Protein AF-A0A529M355-F1 (afdb_monomer)

Foldseek 3Di:
DAVQVPDPVLVVQPQDGPDPVSCCVSVVHDPVLVCQQDPCVNDNPDDDPVSNVVSVCCRPPPVCVVVVVVCVVPVD

Solvent-accessible surface area (backbone atoms only — not comparable to full-atom values): 4620 Å² total; per-residue (Å²): 127,52,73,62,38,64,36,67,66,46,35,74,76,66,48,87,50,63,46,71,70,44,49,30,61,73,70,69,47,52,72,64,58,46,45,70,48,69,38,51,93,83,55,50,98,59,81,54,67,71,57,40,56,50,34,50,48,56,72,70,36,84,82,32,57,67,59,52,48,49,45,64,71,72,65,124

Mean predicted aligned error: 6.59 Å

Secondary structure (DSSP, 8-state):
--HHHH-HHHHHTT---S-HHHHHHHTT--HHHHHHHH-HHHH-S---HHHHHHHHHHHH-GGGHHHHHHHHHH--

Sequence (76 aa):
ITVAFEDPIFRAQGLQDDSYGEAKRFFEMSDWQLHEVVCHCHVGANMPARWAASRVRAAVSPGAGILAWLRAVFMH

Radius of gyration: 13.39 Å; Cα contacts (8 Å, |Δi|>4): 47; chains: 1; bounding box: 34×21×29 Å

pLDDT: mean 84.23, std 12.38, range [52.31, 97.38]

Structure (mmCIF, N/CA/C/O backbone):
data_AF-A0A529M355-F1
#
_entry.id   AF-A0A529M355-F1
#
loop_
_atom_site.group_PDB
_atom_site.id
_atom_site.type_symbol
_atom_site.label_atom_id
_atom_site.label_alt_id
_atom_site.label_comp_id
_atom_site.label_asym_id
_atom_site.label_entity_id
_atom_site.label_seq_id
_atom_site.pdbx_PDB_ins_code
_atom_site.Cartn_x
_atom_site.Cartn_y
_atom_site.Cartn_z
_atom_site.occupancy
_atom_site.B_iso_or_equiv
_atom_site.auth_seq_id
_atom_site.auth_comp_id
_atom_site.auth_asym_id
_atom_site.auth_atom_id
_atom_site.pdbx_PDB_model_num
ATOM 1 N N . ILE A 1 1 ? -10.051 4.783 -10.545 1.00 69.00 1 ILE A N 1
ATOM 2 C CA . ILE A 1 1 ? -9.570 3.426 -10.197 1.00 69.00 1 ILE A CA 1
ATOM 3 C C . ILE A 1 1 ? -10.396 2.990 -8.994 1.00 69.00 1 ILE A C 1
ATOM 5 O O . ILE A 1 1 ? -10.490 3.789 -8.072 1.00 69.00 1 ILE A O 1
ATOM 9 N N . THR A 1 2 ? -11.079 1.846 -9.076 1.00 88.69 2 THR A N 1
ATOM 10 C CA . THR A 1 2 ? -12.030 1.336 -8.057 1.00 88.69 2 THR A CA 1
ATOM 11 C C . THR A 1 2 ? -11.928 -0.182 -7.878 1.00 88.69 2 THR A C 1
ATOM 13 O O . THR A 1 2 ? -12.859 -0.820 -7.410 1.00 88.69 2 THR A O 1
ATOM 16 N N . VAL A 1 3 ? -10.804 -0.785 -8.261 1.00 93.75 3 VAL A N 1
ATOM 17 C CA . VAL A 1 3 ? -10.63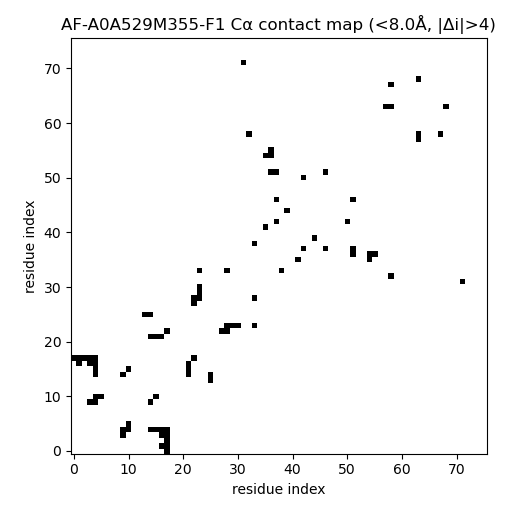2 -2.241 -8.276 1.00 93.75 3 VAL A CA 1
ATOM 18 C C . VAL A 1 3 ? -10.662 -2.827 -6.862 1.00 93.75 3 VAL A C 1
ATOM 20 O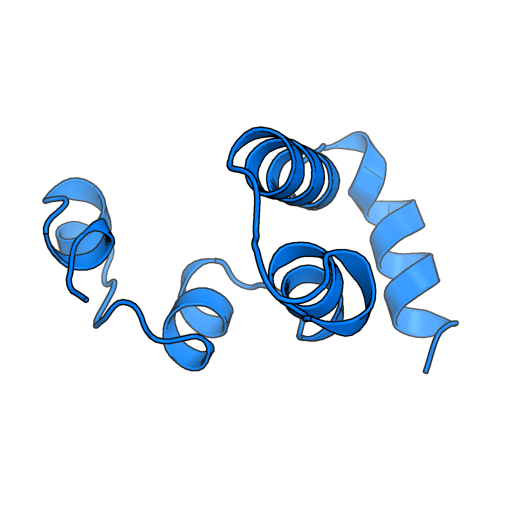 O . VAL A 1 3 ? -11.330 -3.833 -6.649 1.00 93.75 3 VAL A O 1
ATOM 23 N N . ALA A 1 4 ? -9.958 -2.221 -5.897 1.00 93.88 4 ALA A N 1
ATOM 24 C CA . ALA A 1 4 ? -9.933 -2.744 -4.526 1.00 93.88 4 ALA A CA 1
ATOM 25 C C . ALA A 1 4 ? -11.231 -2.406 -3.783 1.00 93.88 4 ALA A C 1
ATOM 27 O O . ALA A 1 4 ? -11.802 -3.264 -3.116 1.00 93.88 4 ALA A O 1
ATOM 28 N N . PHE A 1 5 ? -11.742 -1.189 -3.965 1.00 95.56 5 PHE A N 1
ATOM 29 C CA . PHE A 1 5 ? -13.030 -0.757 -3.437 1.00 95.56 5 PHE A CA 1
ATOM 30 C C . PHE A 1 5 ? -14.192 -1.615 -3.949 1.00 95.56 5 PHE A C 1
ATOM 32 O O . PHE A 1 5 ? -15.174 -1.801 -3.234 1.00 95.56 5 PHE A O 1
ATOM 39 N N . GLU A 1 6 ? -14.107 -2.148 -5.172 1.00 97.12 6 GLU A N 1
ATOM 40 C CA . GLU A 1 6 ? -15.119 -3.039 -5.741 1.00 97.12 6 GLU A CA 1
ATOM 41 C C . GLU A 1 6 ? -15.215 -4.397 -5.048 1.00 97.12 6 GLU A C 1
ATOM 43 O O . GLU A 1 6 ? -16.310 -4.973 -5.035 1.00 97.12 6 GLU A O 1
ATOM 48 N N . ASP A 1 7 ? -14.149 -4.847 -4.384 1.00 97.31 7 ASP A N 1
ATOM 49 C CA . ASP A 1 7 ? -14.148 -6.092 -3.626 1.00 97.31 7 ASP A CA 1
ATOM 50 C C . ASP A 1 7 ? -15.147 -6.022 -2.447 1.00 97.31 7 ASP A C 1
ATOM 52 O O . ASP A 1 7 ? -15.061 -5.135 -1.585 1.00 97.31 7 ASP A O 1
ATOM 56 N N . PRO A 1 8 ? -16.128 -6.943 -2.378 1.00 96.88 8 PRO A N 1
ATOM 57 C CA . PRO A 1 8 ? -17.152 -6.913 -1.340 1.00 96.88 8 PRO A CA 1
ATOM 58 C C . PRO A 1 8 ? -16.586 -7.132 0.069 1.00 96.88 8 PRO A C 1
ATOM 60 O O . PRO A 1 8 ? -17.158 -6.606 1.023 1.00 96.88 8 PRO A O 1
ATOM 63 N N . ILE A 1 9 ? -15.476 -7.862 0.219 1.00 97.38 9 ILE A N 1
ATOM 64 C CA . ILE A 1 9 ? -14.832 -8.106 1.513 1.00 97.38 9 ILE A CA 1
ATOM 65 C C . ILE A 1 9 ? -14.177 -6.816 2.008 1.00 97.38 9 ILE A C 1
ATOM 67 O O . ILE A 1 9 ? -14.432 -6.408 3.141 1.00 97.38 9 ILE A O 1
ATOM 71 N N . PHE A 1 10 ? -13.393 -6.135 1.167 1.00 95.94 10 PHE A N 1
ATOM 72 C CA . PHE A 1 10 ? -12.744 -4.882 1.569 1.00 95.94 10 PHE A CA 1
ATOM 73 C C . PHE A 1 10 ? -13.750 -3.774 1.859 1.00 95.94 10 PHE A C 1
ATOM 75 O O . PHE A 1 10 ? -13.630 -3.077 2.869 1.00 95.94 10 PHE A O 1
ATOM 82 N N . ARG A 1 11 ? -14.799 -3.657 1.040 1.00 95.56 11 ARG A N 1
ATOM 83 C CA . ARG A 1 11 ? -15.868 -2.688 1.292 1.00 95.56 11 ARG A CA 1
ATOM 84 C C . ARG A 1 11 ? -16.590 -2.965 2.611 1.00 95.56 11 ARG A C 1
ATOM 86 O O . ARG A 1 11 ? -16.817 -2.041 3.385 1.00 95.56 11 ARG A O 1
ATOM 93 N N . ALA A 1 12 ? -16.916 -4.227 2.895 1.00 97.38 12 ALA A N 1
ATOM 94 C CA . ALA A 1 12 ? -17.562 -4.608 4.152 1.00 97.38 12 ALA A CA 1
ATOM 95 C C . ALA A 1 12 ? -16.666 -4.364 5.381 1.00 97.38 12 ALA A C 1
ATOM 97 O O . ALA A 1 12 ? -17.177 -4.078 6.460 1.00 97.38 12 ALA A O 1
ATOM 98 N N . GLN A 1 13 ? -15.343 -4.441 5.217 1.00 97.31 13 GLN A N 1
ATOM 99 C CA . GLN A 1 13 ? -14.363 -4.134 6.264 1.00 97.31 13 GLN A CA 1
ATOM 100 C C . GLN A 1 13 ? -14.091 -2.628 6.431 1.00 97.31 13 GLN A C 1
ATOM 102 O O . GLN A 1 13 ? -13.384 -2.240 7.358 1.00 97.31 13 GLN A O 1
ATOM 107 N N . GLY A 1 14 ? -14.667 -1.771 5.579 1.00 96.75 14 GLY A N 1
ATOM 108 C CA . GLY A 1 14 ? -14.589 -0.315 5.715 1.00 96.75 14 GLY A CA 1
ATOM 109 C C . GLY A 1 14 ? -13.525 0.370 4.856 1.00 96.75 14 GLY A C 1
ATOM 110 O O . GLY A 1 14 ? -13.061 1.448 5.239 1.00 96.75 14 GLY A O 1
ATOM 111 N N . LEU A 1 15 ? -13.133 -0.226 3.724 1.00 97.38 15 LEU A N 1
ATOM 112 C CA . LEU A 1 15 ? -12.362 0.460 2.681 1.00 97.38 15 LEU A CA 1
ATOM 113 C C . LEU A 1 15 ? -13.255 1.488 1.961 1.00 97.38 15 LEU A C 1
ATOM 115 O O . LEU A 1 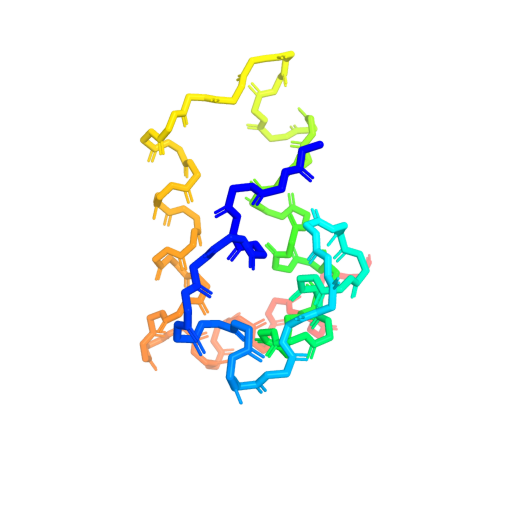15 ? -14.354 1.150 1.518 1.00 97.38 15 LEU A O 1
ATOM 119 N N . GLN A 1 16 ? -12.791 2.732 1.846 1.00 96.62 16 GLN A N 1
ATOM 120 C CA . GLN A 1 16 ? -13.563 3.864 1.313 1.00 96.62 16 GLN A CA 1
ATOM 121 C C . GLN A 1 16 ? -13.269 4.161 -0.165 1.00 96.62 16 GLN A C 1
ATOM 123 O O . GLN A 1 16 ? -14.179 4.551 -0.892 1.00 96.62 16 GLN A O 1
ATOM 128 N N . ASP A 1 17 ? -12.026 3.968 -0.611 1.00 95.94 17 ASP A N 1
ATOM 129 C CA . ASP A 1 17 ? -11.563 4.180 -1.985 1.00 95.94 17 ASP A CA 1
ATOM 130 C C . ASP A 1 17 ? -10.190 3.508 -2.240 1.00 95.94 17 ASP A C 1
ATOM 132 O O . ASP A 1 17 ? -9.620 2.863 -1.361 1.00 95.94 17 ASP A O 1
ATOM 136 N N . ASP A 1 18 ? -9.664 3.654 -3.462 1.00 94.69 18 ASP A N 1
ATOM 137 C CA . ASP A 1 18 ? -8.368 3.101 -3.893 1.00 94.69 18 ASP A CA 1
ATOM 138 C C . ASP A 1 18 ? -7.215 4.124 -3.776 1.00 94.69 18 ASP A C 1
ATOM 140 O O . ASP A 1 18 ? -6.188 4.008 -4.455 1.00 94.69 18 ASP A O 1
ATOM 144 N N . SER A 1 19 ? -7.379 5.188 -2.985 1.00 94.12 19 SER A N 1
ATOM 145 C CA . SER A 1 19 ? -6.351 6.218 -2.840 1.00 94.12 19 SER A CA 1
ATOM 146 C C . SER A 1 19 ? -5.179 5.739 -1.983 1.00 94.12 19 SER A C 1
ATOM 148 O O . SER A 1 19 ? -5.292 4.855 -1.135 1.00 94.12 19 SER A O 1
ATOM 150 N N . TYR A 1 20 ? -4.023 6.383 -2.166 1.00 91.69 20 TYR A N 1
ATOM 151 C CA . TYR A 1 20 ? -2.839 6.141 -1.339 1.00 91.69 20 TYR A CA 1
ATOM 152 C C . TYR A 1 20 ? -3.129 6.345 0.157 1.00 91.69 20 TYR A C 1
ATOM 154 O O . TYR A 1 20 ? -2.721 5.537 0.989 1.00 91.69 20 TYR A O 1
ATOM 162 N N . GLY A 1 21 ? -3.830 7.432 0.501 1.00 94.00 21 GLY A N 1
ATOM 163 C CA . GLY A 1 21 ? -4.136 7.769 1.891 1.00 94.00 21 GLY A CA 1
ATOM 164 C C . GLY A 1 21 ? -5.077 6.756 2.534 1.00 94.00 21 GLY A C 1
ATOM 165 O O . GLY A 1 21 ? -4.896 6.389 3.694 1.00 94.00 21 GLY A O 1
ATOM 166 N N . GLU A 1 22 ? -6.031 6.253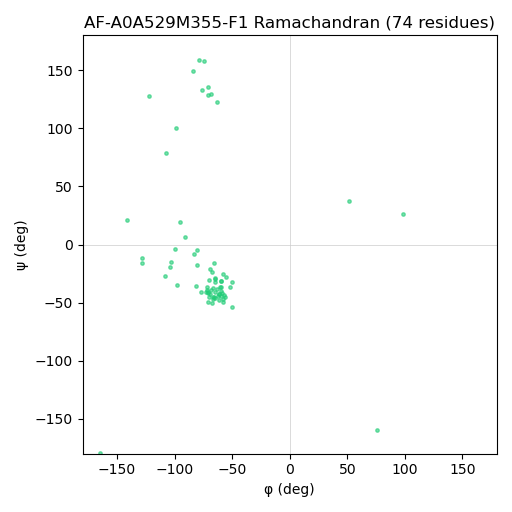 1.761 1.00 95.62 22 GLU A N 1
ATOM 167 C CA . GLU A 1 22 ? -6.952 5.232 2.228 1.00 95.62 22 GLU A CA 1
ATOM 168 C C . GLU A 1 22 ? -6.276 3.867 2.374 1.00 95.62 22 GLU A C 1
ATOM 170 O O . GLU A 1 22 ? -6.458 3.214 3.398 1.00 95.62 22 GLU A O 1
ATOM 175 N N . ALA A 1 23 ? -5.406 3.473 1.438 1.00 92.56 23 ALA A N 1
ATOM 176 C CA . ALA A 1 23 ? -4.588 2.269 1.583 1.00 92.56 23 ALA A CA 1
ATOM 177 C C . ALA A 1 23 ? -3.703 2.335 2.840 1.00 92.56 23 ALA A C 1
ATOM 179 O O . ALA A 1 23 ? -3.608 1.361 3.587 1.00 92.56 23 ALA A O 1
ATOM 180 N N . LYS A 1 24 ? -3.109 3.503 3.120 1.00 93.00 24 LYS A N 1
ATOM 181 C CA . LYS A 1 24 ? -2.336 3.751 4.345 1.00 93.00 24 LYS A CA 1
ATOM 182 C C . LYS A 1 24 ? -3.179 3.521 5.599 1.00 93.00 24 LYS A C 1
ATOM 184 O O . LYS A 1 24 ? -2.743 2.827 6.511 1.00 93.00 24 LYS A O 1
ATOM 189 N N . ARG A 1 25 ? -4.379 4.106 5.642 1.00 95.00 25 ARG A N 1
ATOM 190 C CA . ARG A 1 25 ? -5.295 4.018 6.785 1.00 95.00 25 ARG A CA 1
ATOM 191 C C . ARG A 1 25 ? -5.830 2.600 6.977 1.00 95.00 25 ARG A C 1
ATOM 193 O O . ARG A 1 25 ? -5.802 2.098 8.091 1.00 95.00 25 ARG A O 1
ATOM 200 N N . PHE A 1 26 ? -6.340 1.985 5.913 1.00 94.50 26 PHE A N 1
ATOM 201 C CA . PHE A 1 26 ? -7.043 0.704 5.967 1.00 94.50 26 PHE A CA 1
ATOM 202 C C . PHE A 1 26 ? -6.108 -0.463 6.302 1.00 94.50 26 PHE A C 1
ATOM 204 O O . PHE A 1 26 ? -6.458 -1.305 7.121 1.00 94.50 26 PHE A O 1
ATOM 211 N N . PHE A 1 27 ? -4.910 -0.497 5.710 1.00 90.75 27 PHE A N 1
ATOM 212 C CA . PHE A 1 27 ? -3.912 -1.540 5.979 1.00 90.75 27 PHE A CA 1
ATOM 213 C C . PHE A 1 27 ? -2.939 -1.176 7.112 1.00 90.75 27 PHE A C 1
ATOM 215 O O . PHE A 1 27 ? -1.965 -1.897 7.321 1.00 90.75 27 PHE A O 1
ATOM 222 N N . GLU A 1 28 ? -3.171 -0.055 7.807 1.00 89.94 28 GLU A N 1
ATOM 223 C CA . GLU A 1 28 ? -2.318 0.459 8.890 1.00 89.94 28 GLU A CA 1
ATOM 224 C C . GLU A 1 28 ? -0.831 0.563 8.495 1.00 89.94 28 GLU A C 1
ATOM 226 O O . GLU A 1 28 ? 0.081 0.301 9.281 1.00 89.94 28 GLU A O 1
ATOM 231 N N . MET A 1 29 ? -0.573 0.943 7.242 1.00 87.69 29 MET A N 1
ATOM 232 C CA . MET A 1 29 ? 0.778 1.021 6.694 1.00 87.69 29 MET A CA 1
ATOM 233 C C . MET A 1 29 ? 1.447 2.352 7.039 1.00 87.69 29 MET A C 1
ATOM 235 O O . MET A 1 29 ? 0.814 3.406 7.119 1.00 87.69 29 MET A O 1
ATOM 239 N N . SER A 1 30 ? 2.770 2.330 7.179 1.00 87.19 30 SER A N 1
ATOM 240 C CA . SER A 1 30 ? 3.566 3.554 7.228 1.00 87.19 30 SER A CA 1
ATOM 241 C C . SER A 1 30 ? 3.795 4.130 5.828 1.00 87.19 30 SER A C 1
ATOM 243 O O . SER A 1 30 ? 3.749 3.416 4.821 1.00 87.19 30 SER A O 1
ATOM 245 N N . ASP A 1 31 ? 4.115 5.426 5.755 1.00 88.50 31 ASP A N 1
ATOM 246 C CA . ASP A 1 31 ? 4.523 6.049 4.490 1.00 88.50 31 ASP A CA 1
ATOM 247 C C . ASP A 1 31 ? 5.771 5.392 3.901 1.00 88.50 31 ASP A C 1
ATOM 249 O O . ASP A 1 31 ? 5.890 5.302 2.688 1.00 88.50 31 ASP A O 1
ATOM 253 N N . TRP A 1 32 ? 6.674 4.873 4.736 1.00 85.00 32 TRP A N 1
ATOM 254 C CA . TRP A 1 32 ? 7.860 4.153 4.270 1.00 85.00 32 TRP A CA 1
ATOM 255 C C . TRP A 1 32 ? 7.480 2.842 3.580 1.00 85.00 32 TRP A C 1
ATOM 257 O O . TRP A 1 32 ? 7.947 2.560 2.479 1.00 85.00 32 TRP A O 1
ATOM 267 N N . GLN A 1 33 ? 6.589 2.053 4.191 1.00 86.88 33 GLN A N 1
ATOM 268 C CA . GLN A 1 33 ? 6.129 0.797 3.597 1.00 86.88 33 GLN A CA 1
ATOM 269 C C . GLN A 1 33 ? 5.434 1.050 2.260 1.00 86.88 33 GLN A C 1
ATOM 271 O O . GLN A 1 33 ? 5.697 0.347 1.288 1.00 86.88 33 GLN A O 1
ATOM 276 N N . LEU A 1 34 ? 4.589 2.079 2.181 1.00 89.62 34 LEU A N 1
ATOM 277 C CA . LEU A 1 34 ? 3.974 2.453 0.914 1.00 89.62 34 LEU A CA 1
ATOM 278 C C . LEU A 1 34 ? 4.995 3.016 -0.077 1.00 89.62 34 LEU A C 1
ATOM 280 O O . LEU A 1 34 ? 4.946 2.658 -1.247 1.00 89.62 34 LEU A O 1
ATOM 284 N N . HIS A 1 35 ? 5.969 3.815 0.352 1.00 88.19 35 HIS A N 1
ATOM 285 C CA . HIS A 1 35 ? 7.045 4.308 -0.509 1.00 88.19 35 HIS A CA 1
ATOM 286 C C . HIS A 1 35 ? 7.824 3.152 -1.153 1.00 88.19 35 HIS A C 1
ATOM 288 O O . HIS A 1 35 ? 8.044 3.150 -2.367 1.00 88.19 35 HIS A O 1
ATOM 294 N N . GLU A 1 36 ? 8.143 2.113 -0.376 1.00 86.12 36 GLU A N 1
ATOM 295 C CA . GLU A 1 36 ? 8.772 0.886 -0.871 1.00 86.12 36 GLU A CA 1
ATOM 296 C C . GLU A 1 36 ? 7.914 0.070 -1.815 1.00 86.12 36 GLU A C 1
ATOM 298 O O . GLU A 1 36 ? 8.489 -0.810 -2.455 1.00 86.12 36 GLU A O 1
ATOM 303 N N . VAL A 1 37 ? 6.601 0.318 -1.875 1.00 86.75 37 VAL A N 1
ATOM 304 C CA . VAL A 1 37 ? 5.613 -0.415 -2.683 1.00 86.75 37 VAL A CA 1
ATOM 305 C C . VAL A 1 37 ? 5.102 0.405 -3.879 1.00 86.75 37 VAL A C 1
ATOM 307 O O . VAL A 1 37 ? 4.712 -0.163 -4.891 1.00 86.75 37 VAL A O 1
ATOM 310 N N . VAL A 1 38 ? 5.088 1.734 -3.829 1.00 86.56 38 VAL A N 1
ATOM 311 C CA . VAL A 1 38 ? 4.462 2.521 -4.905 1.00 86.56 38 VAL A CA 1
ATOM 312 C C . VAL A 1 38 ? 5.336 3.613 -5.495 1.00 86.56 38 VAL A C 1
ATOM 314 O O . VAL A 1 38 ? 4.989 4.162 -6.540 1.00 86.56 38 VAL A O 1
ATOM 317 N N . CYS A 1 39 ? 6.475 3.941 -4.879 1.00 87.75 39 CYS A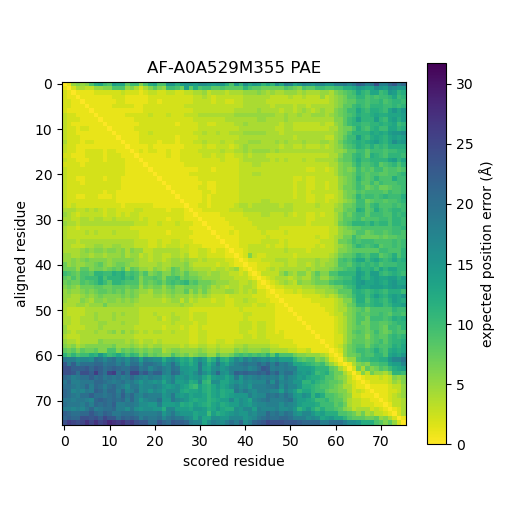 N 1
ATOM 318 C CA . CYS A 1 39 ? 7.238 5.096 -5.322 1.00 87.75 39 CYS A CA 1
ATOM 319 C C . CYS A 1 39 ? 8.027 4.832 -6.613 1.00 87.75 39 CYS A C 1
ATOM 321 O O . CYS A 1 39 ? 8.794 3.869 -6.729 1.00 87.75 39 CYS A O 1
ATOM 323 N N . HIS A 1 40 ? 7.917 5.779 -7.548 1.00 84.56 40 HIS A N 1
ATOM 324 C CA . HIS A 1 40 ? 8.709 5.847 -8.776 1.00 84.56 40 HIS A CA 1
ATOM 325 C C . HIS A 1 40 ? 10.222 5.715 -8.523 1.00 84.56 40 HIS A C 1
ATOM 327 O O . HIS A 1 40 ? 10.914 5.099 -9.330 1.00 84.56 40 HIS A O 1
ATOM 333 N N . CYS A 1 41 ? 10.728 6.199 -7.380 1.00 86.81 41 CYS A N 1
ATOM 334 C CA . CYS A 1 41 ? 12.144 6.122 -7.001 1.00 86.81 41 CYS A CA 1
ATOM 335 C C . CYS A 1 41 ? 12.717 4.694 -7.009 1.00 86.81 41 CYS A C 1
ATOM 337 O O . CYS A 1 41 ? 13.911 4.514 -7.233 1.00 86.81 41 CYS A O 1
ATOM 339 N N . HIS A 1 42 ? 11.885 3.672 -6.785 1.00 81.38 42 HIS A N 1
ATOM 340 C CA . HIS A 1 42 ? 12.333 2.279 -6.715 1.00 81.38 42 HIS A CA 1
ATOM 341 C C . HIS A 1 42 ? 12.017 1.440 -7.954 1.00 81.38 42 HIS A C 1
ATOM 343 O O . HIS A 1 42 ? 12.595 0.361 -8.115 1.00 81.38 42 HIS A O 1
ATOM 349 N N . VAL A 1 43 ? 11.067 1.873 -8.784 1.00 83.44 43 VAL A N 1
ATOM 350 C CA . VAL A 1 43 ? 10.497 1.039 -9.854 1.00 83.44 43 VAL A CA 1
ATOM 351 C C . VAL A 1 43 ? 10.514 1.714 -11.229 1.00 83.44 43 VAL A C 1
ATOM 35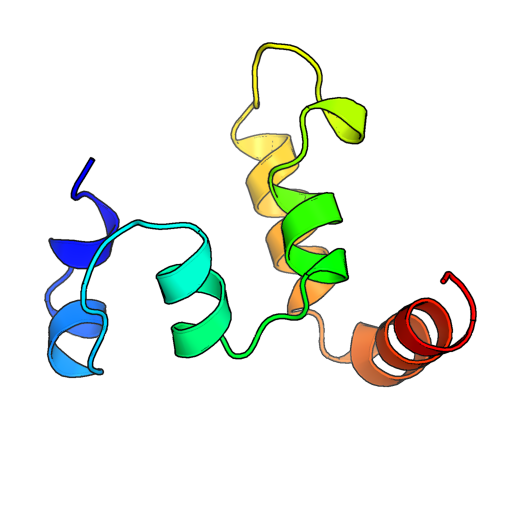3 O O . VAL A 1 43 ? 10.421 1.036 -12.250 1.00 83.44 43 VAL A O 1
ATOM 356 N N . GLY A 1 44 ? 10.711 3.032 -11.278 1.00 83.75 44 GLY A N 1
ATOM 357 C CA . GLY A 1 44 ? 10.664 3.811 -12.508 1.00 83.75 44 GLY A CA 1
ATOM 358 C C . GLY A 1 44 ? 9.234 4.041 -13.000 1.00 83.75 44 GLY A C 1
ATOM 359 O O . GLY A 1 44 ? 8.272 4.015 -12.234 1.00 83.75 44 GLY A O 1
ATOM 360 N N . ALA A 1 45 ? 9.083 4.358 -14.288 1.00 85.12 45 ALA A N 1
ATOM 361 C CA . ALA A 1 45 ? 7.802 4.792 -14.860 1.00 85.12 45 ALA A CA 1
ATOM 362 C C . ALA A 1 45 ? 6.740 3.679 -14.940 1.00 85.12 45 ALA A C 1
ATOM 364 O O . ALA A 1 45 ? 5.553 3.975 -15.017 1.00 85.12 45 ALA A O 1
ATOM 365 N N . ASN A 1 46 ? 7.155 2.410 -14.922 1.00 88.06 46 ASN A N 1
ATOM 366 C CA . ASN A 1 46 ? 6.260 1.263 -15.030 1.00 88.06 46 ASN A CA 1
ATOM 367 C C . ASN A 1 46 ? 6.425 0.365 -13.811 1.00 88.06 46 ASN A C 1
ATOM 369 O O . ASN A 1 46 ? 7.535 -0.068 -13.518 1.00 88.06 46 ASN A O 1
ATOM 373 N N . MET A 1 47 ? 5.318 0.036 -13.148 1.00 87.69 47 MET A N 1
ATOM 374 C CA . MET A 1 47 ? 5.312 -0.836 -11.978 1.00 87.69 47 MET A CA 1
ATOM 375 C C . MET A 1 47 ? 4.918 -2.264 -12.378 1.00 87.69 47 MET A C 1
ATOM 377 O O . MET A 1 47 ? 3.735 -2.547 -12.567 1.00 87.69 47 MET A O 1
ATOM 381 N N . PRO A 1 48 ? 5.873 -3.201 -12.529 1.00 90.00 48 PRO A N 1
ATOM 382 C CA . PRO A 1 48 ? 5.531 -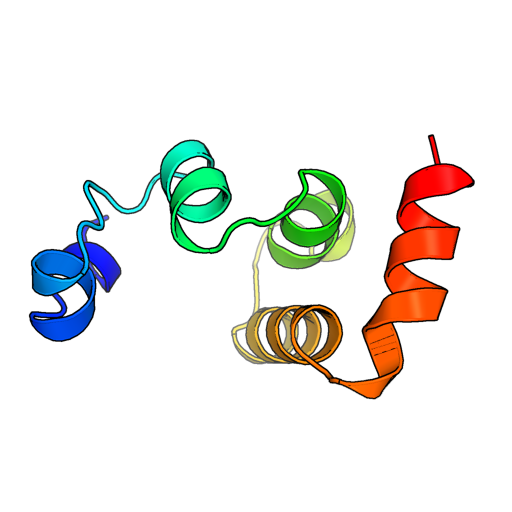4.572 -12.856 1.00 90.00 48 PRO A CA 1
ATOM 383 C C . PRO A 1 48 ? 4.874 -5.249 -11.649 1.00 90.00 48 PRO A C 1
ATOM 385 O O . PRO A 1 48 ? 5.392 -5.188 -10.533 1.00 90.00 48 PRO A O 1
ATOM 388 N N . ALA A 1 49 ? 3.791 -5.990 -11.888 1.00 88.94 49 ALA A N 1
ATOM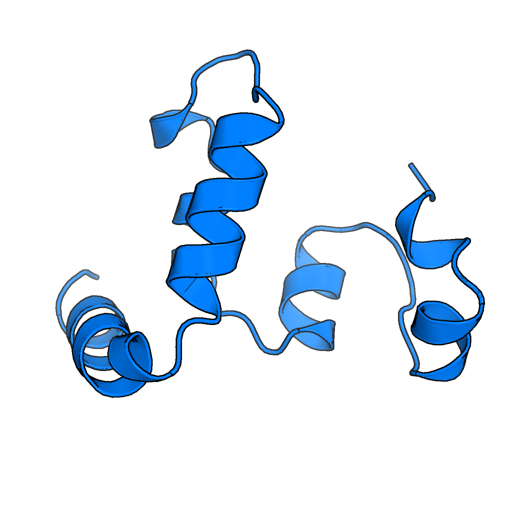 389 C CA . ALA A 1 49 ? 3.023 -6.667 -10.837 1.00 88.94 49 ALA A CA 1
ATOM 390 C C . ALA A 1 49 ? 3.892 -7.535 -9.902 1.00 88.94 49 ALA A C 1
ATOM 392 O O . ALA A 1 49 ? 3.684 -7.555 -8.691 1.00 88.94 49 ALA A O 1
ATOM 393 N N . ARG A 1 50 ? 4.930 -8.199 -10.441 1.00 89.50 50 ARG A N 1
ATOM 394 C CA . ARG A 1 50 ? 5.874 -9.013 -9.649 1.00 89.50 50 ARG A CA 1
ATOM 395 C C . ARG A 1 50 ? 6.620 -8.210 -8.580 1.00 89.50 50 ARG A C 1
ATOM 397 O O . ARG A 1 50 ? 6.897 -8.739 -7.508 1.00 89.50 50 ARG A O 1
ATOM 404 N N . TRP A 1 51 ? 6.969 -6.960 -8.882 1.00 90.12 51 TRP A N 1
ATOM 405 C CA . TRP A 1 51 ? 7.674 -6.085 -7.953 1.00 90.12 51 TRP A CA 1
ATOM 406 C C . TRP A 1 51 ? 6.702 -5.700 -6.833 1.00 90.12 51 TRP A C 1
ATOM 408 O O . TRP A 1 51 ? 7.050 -5.853 -5.664 1.00 90.12 51 TRP A O 1
ATOM 418 N N . ALA A 1 52 ? 5.460 -5.326 -7.181 1.00 88.44 52 ALA A N 1
ATOM 419 C CA . ALA A 1 52 ? 4.478 -4.846 -6.203 1.00 88.44 52 ALA A CA 1
ATOM 420 C C . ALA A 1 52 ? 4.121 -5.966 -5.228 1.00 88.44 52 ALA A C 1
ATOM 422 O O . ALA A 1 52 ? 4.224 -5.802 -4.016 1.00 88.44 52 ALA A O 1
ATOM 423 N N . ALA A 1 53 ? 3.856 -7.158 -5.764 1.00 89.00 53 ALA A N 1
ATOM 424 C CA . ALA A 1 53 ? 3.608 -8.345 -4.960 1.00 89.00 53 ALA A CA 1
ATOM 425 C C . ALA A 1 53 ? 4.797 -8.709 -4.051 1.00 89.00 53 ALA A C 1
ATOM 427 O O . ALA A 1 53 ? 4.591 -9.154 -2.924 1.00 89.00 53 ALA A O 1
ATOM 428 N N . SER A 1 54 ? 6.040 -8.526 -4.512 1.00 88.88 54 SER A N 1
ATOM 429 C CA . SER A 1 54 ? 7.233 -8.789 -3.697 1.00 88.88 54 SER A CA 1
ATOM 430 C C . SER A 1 54 ? 7.340 -7.829 -2.508 1.00 88.88 54 SER A C 1
ATOM 432 O O . SER A 1 54 ? 7.578 -8.265 -1.383 1.00 88.88 54 SER A O 1
ATOM 434 N N . ARG A 1 55 ? 7.108 -6.531 -2.734 1.00 88.25 55 ARG A N 1
ATOM 435 C CA . ARG A 1 55 ? 7.209 -5.498 -1.691 1.00 88.25 55 ARG A CA 1
ATOM 436 C C . ARG A 1 55 ? 6.068 -5.566 -0.687 1.00 88.25 55 ARG A C 1
ATOM 438 O O . ARG A 1 55 ? 6.324 -5.488 0.508 1.00 88.25 55 ARG A O 1
ATOM 445 N N . VAL A 1 56 ? 4.847 -5.848 -1.145 1.00 87.00 56 VAL A N 1
ATOM 446 C CA . VAL A 1 56 ? 3.718 -6.138 -0.248 1.00 87.00 56 VAL A CA 1
ATOM 447 C C . VAL A 1 56 ? 4.040 -7.334 0.649 1.00 87.00 56 VAL A C 1
ATOM 449 O O . VAL A 1 56 ? 3.898 -7.237 1.862 1.00 87.00 56 VAL A O 1
ATOM 452 N N . ARG A 1 57 ? 4.561 -8.440 0.092 1.00 86.69 57 ARG A N 1
ATOM 453 C CA . ARG A 1 57 ? 4.971 -9.610 0.893 1.00 86.69 57 ARG A CA 1
ATOM 454 C C . ARG A 1 57 ? 6.056 -9.283 1.915 1.00 86.69 57 ARG A C 1
ATOM 456 O O . ARG A 1 57 ? 5.997 -9.788 3.031 1.00 86.69 57 ARG A O 1
ATOM 463 N N . ALA A 1 58 ? 7.031 -8.453 1.548 1.00 84.25 58 ALA A N 1
ATOM 464 C CA . ALA A 1 58 ? 8.057 -7.997 2.480 1.00 84.25 58 ALA A CA 1
ATOM 465 C C . ALA A 1 58 ? 7.455 -7.169 3.630 1.00 84.25 58 ALA A C 1
ATOM 467 O O . ALA A 1 58 ? 7.861 -7.354 4.774 1.00 84.25 58 ALA A O 1
ATOM 468 N N . ALA A 1 59 ? 6.454 -6.331 3.342 1.00 79.81 59 ALA A N 1
ATOM 469 C CA . ALA A 1 59 ? 5.774 -5.507 4.338 1.00 79.81 59 ALA A CA 1
ATOM 470 C C . ALA A 1 59 ? 4.898 -6.313 5.317 1.00 79.81 59 ALA A C 1
ATOM 472 O O . ALA A 1 59 ? 4.782 -5.912 6.471 1.00 79.81 59 ALA A O 1
ATOM 473 N N . VAL A 1 60 ? 4.318 -7.446 4.891 1.00 78.12 60 VAL A N 1
ATOM 474 C CA . VAL A 1 60 ? 3.419 -8.277 5.726 1.00 78.12 60 VAL A CA 1
ATOM 475 C C . VAL A 1 60 ? 4.085 -9.511 6.353 1.00 78.12 60 VAL A C 1
ATOM 477 O O . VAL A 1 60 ? 3.436 -10.255 7.086 1.00 78.12 60 VAL A O 1
ATOM 480 N N . SER A 1 61 ? 5.362 -9.784 6.058 1.00 77.81 61 SER A N 1
ATOM 481 C CA . SER A 1 61 ? 6.035 -10.996 6.547 1.00 77.81 61 SER A CA 1
ATOM 482 C C . SER A 1 61 ? 6.248 -10.950 8.074 1.00 77.81 61 SER A C 1
ATOM 484 O O . SER A 1 61 ? 6.845 -9.991 8.566 1.00 77.81 61 SER A O 1
ATOM 486 N N . PRO A 1 62 ? 5.865 -11.991 8.843 1.00 58.22 62 PRO A N 1
ATOM 487 C CA . PRO A 1 62 ? 5.954 -12.009 10.312 1.00 58.22 62 PRO A CA 1
ATOM 488 C C . PRO A 1 62 ? 7.365 -11.792 10.889 1.00 58.22 62 PRO A C 1
ATOM 490 O O . PRO A 1 62 ? 7.513 -11.317 12.011 1.00 58.22 62 PRO A O 1
ATOM 493 N N . GLY A 1 63 ? 8.416 -12.109 10.123 1.00 59.19 63 GLY A N 1
ATOM 494 C CA . GLY A 1 63 ? 9.815 -11.869 10.508 1.00 59.19 63 GLY A CA 1
ATOM 495 C C . GLY A 1 63 ? 10.313 -10.447 10.226 1.00 59.19 63 GLY A C 1
ATOM 496 O O . GLY A 1 63 ? 11.413 -10.085 10.640 1.00 59.19 63 GLY A O 1
ATOM 497 N N . ALA A 1 64 ? 9.519 -9.633 9.529 1.00 58.91 64 ALA A N 1
ATOM 498 C CA . ALA A 1 64 ? 9.866 -8.258 9.217 1.00 58.91 64 ALA A CA 1
ATOM 499 C C . ALA A 1 64 ? 9.589 -7.308 10.386 1.00 58.91 64 ALA A C 1
ATOM 501 O O . AL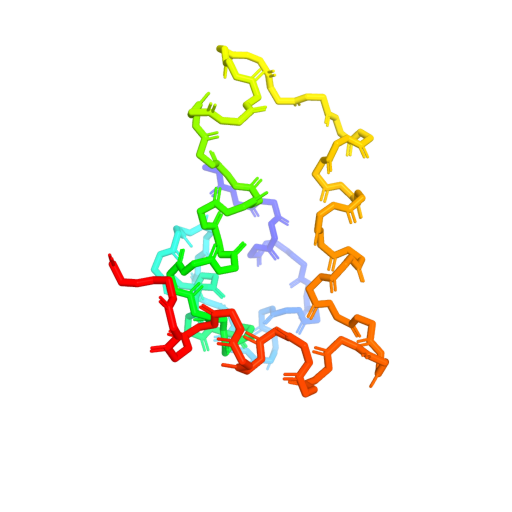A A 1 64 ? 10.182 -6.248 10.395 1.00 58.91 64 ALA A O 1
ATOM 502 N N . GLY A 1 65 ? 8.778 -7.656 11.393 1.00 62.59 65 GLY A N 1
ATOM 503 C CA . GLY A 1 65 ? 8.329 -6.709 12.430 1.00 62.59 65 GLY A CA 1
ATOM 504 C C . GLY A 1 65 ? 9.451 -5.896 13.093 1.00 62.59 65 GLY A C 1
ATOM 505 O O . GLY A 1 65 ? 9.424 -4.671 13.050 1.00 62.59 65 GLY A O 1
ATOM 506 N N . ILE A 1 66 ? 10.486 -6.555 13.629 1.00 64.50 66 ILE A N 1
ATOM 507 C CA . ILE A 1 66 ? 11.628 -5.863 14.260 1.00 64.50 66 ILE A CA 1
ATOM 508 C C . ILE A 1 66 ? 12.508 -5.145 13.229 1.00 64.50 66 ILE A C 1
ATOM 510 O O . ILE A 1 66 ? 12.937 -4.025 13.477 1.00 64.50 66 ILE A O 1
ATOM 514 N N . LEU A 1 67 ? 12.779 -5.748 12.068 1.00 64.81 67 LEU A N 1
ATOM 515 C CA . LEU A 1 67 ? 13.639 -5.142 11.040 1.00 64.81 67 LEU A CA 1
ATOM 516 C C . LEU A 1 67 ? 12.965 -3.961 10.325 1.00 64.81 67 LEU A C 1
ATOM 518 O O . LEU A 1 67 ? 13.625 -2.977 10.010 1.00 64.81 67 LEU A O 1
ATOM 522 N N . ALA A 1 68 ? 11.662 -4.048 10.086 1.00 63.28 68 ALA A N 1
ATOM 523 C CA . ALA A 1 68 ? 10.818 -3.002 9.528 1.00 63.28 68 ALA A CA 1
ATOM 524 C C . ALA A 1 68 ? 10.627 -1.875 10.544 1.00 63.28 68 ALA A C 1
ATOM 526 O O . ALA A 1 68 ? 10.758 -0.714 10.173 1.00 63.28 68 ALA A O 1
ATOM 527 N N . TRP A 1 69 ? 10.419 -2.201 11.826 1.00 64.50 69 TRP A N 1
ATOM 528 C CA . TRP A 1 69 ? 10.409 -1.213 12.905 1.00 64.50 69 TRP A CA 1
ATOM 529 C C . TRP A 1 69 ? 11.763 -0.497 13.034 1.00 64.50 69 TRP A C 1
ATOM 531 O O . TRP A 1 69 ? 11.802 0.729 13.025 1.00 64.50 69 TRP A O 1
ATOM 541 N N . LEU A 1 70 ? 12.887 -1.228 13.050 1.00 63.34 70 LEU A N 1
ATOM 542 C CA . LEU A 1 70 ? 14.232 -0.637 13.069 1.00 63.34 70 LEU A CA 1
ATOM 543 C C . LEU A 1 70 ? 14.480 0.257 11.846 1.00 63.34 70 LEU A C 1
ATOM 545 O O . LEU A 1 70 ? 14.983 1.367 11.991 1.00 63.34 70 LEU A O 1
ATOM 549 N N . ARG A 1 71 ? 14.102 -0.178 10.639 1.00 63.81 71 ARG A N 1
ATOM 550 C CA . ARG A 1 71 ? 14.208 0.662 9.434 1.00 63.81 71 ARG A CA 1
ATOM 551 C C . ARG A 1 71 ? 13.354 1.923 9.544 1.00 63.81 71 ARG A C 1
ATOM 553 O O . ARG A 1 71 ? 13.853 2.990 9.217 1.00 63.81 71 ARG A O 1
ATOM 560 N N . ALA A 1 72 ? 12.125 1.817 10.044 1.00 63.84 72 ALA A N 1
ATOM 561 C CA . ALA A 1 72 ? 11.231 2.960 10.217 1.00 63.84 72 ALA A CA 1
ATOM 562 C C . ALA A 1 72 ? 11.750 3.982 11.245 1.00 63.84 72 ALA A C 1
ATOM 564 O O . ALA A 1 72 ? 11.511 5.173 11.084 1.00 63.84 72 ALA A O 1
ATOM 565 N N . VAL A 1 73 ? 12.463 3.533 12.284 1.00 63.94 73 VAL A N 1
ATOM 566 C CA . VAL A 1 73 ? 13.022 4.411 13.328 1.00 63.94 73 VAL A CA 1
ATOM 567 C C . VAL A 1 73 ? 14.346 5.061 12.904 1.00 63.94 73 VAL A C 1
ATOM 569 O O . VAL A 1 73 ? 14.604 6.202 13.278 1.00 63.94 73 VAL A O 1
ATOM 572 N N . PHE A 1 74 ? 15.193 4.359 12.142 1.00 62.53 74 PHE A N 1
ATOM 573 C CA . PHE A 1 74 ? 16.559 4.815 11.834 1.00 62.53 74 PHE A CA 1
ATOM 574 C C . PHE A 1 74 ? 16.755 5.395 10.427 1.00 62.53 74 PHE A C 1
ATOM 576 O O . PHE A 1 74 ? 17.772 6.042 10.186 1.00 62.53 74 PHE A O 1
ATOM 583 N N . MET A 1 75 ? 15.823 5.181 9.497 1.00 59.59 75 MET A N 1
ATOM 584 C CA . MET A 1 75 ? 15.892 5.727 8.137 1.00 59.59 75 MET A CA 1
ATOM 585 C C . MET A 1 75 ? 14.853 6.849 8.006 1.00 59.59 75 MET A C 1
ATOM 587 O O . MET A 1 75 ? 13.759 6.612 7.487 1.00 59.59 75 MET A O 1
ATOM 591 N N . HIS A 1 76 ? 15.183 8.039 8.527 1.00 52.31 76 HIS A N 1
ATOM 592 C CA . HIS A 1 76 ? 14.365 9.251 8.412 1.00 52.31 76 HIS A CA 1
ATOM 593 C C . HIS A 1 76 ? 14.798 10.130 7.237 1.00 52.31 76 HIS A C 1
ATOM 595 O O . HIS A 1 76 ? 16.026 10.281 7.037 1.00 52.31 76 HIS A O 1
#